Protein AF-A0A2K4GE28-F1 (afdb_monomer_lite)

Secondary structure (DSSP, 8-state):
-B-TTT-SBEEEEEEETTEEEEEETTTTEEEEEEHHHHHHHHHHT--B-HHHHHHHHHHHTTT-SS-EE-HHHHHHTT-BPP---

Radius of gyration: 11.77 Å; chains: 1; bounding box: 33×27×31 Å

Foldseek 3Di:
DADQAPRHDWDFPDDPDQKTWIADPPQLGTEIETPVRSVVCVVVVWGFHNVLSSVVSVVCCVVPVHYYDYPVNCVVSVRTDPPDD

Sequence (85 aa):
MKCLICQAAARTVHALGDWFEVKCSAGCGHFRVSANLAGKLALKNESFDVERTRRWLDMSRNDEPVPLISTYDYSVSLLHRDADA

pLDDT: mean 83.98, std 9.06, range [38.41, 91.44]

Structure (mmCIF, N/CA/C/O backbone):
data_AF-A0A2K4GE28-F1
#
_entry.id   AF-A0A2K4GE28-F1
#
loop_
_atom_site.group_PDB
_atom_site.id
_atom_site.type_symbol
_atom_site.label_atom_id
_atom_site.label_alt_id
_atom_site.label_comp_id
_atom_site.label_asym_id
_atom_site.label_entity_id
_atom_site.label_seq_id
_atom_site.pdbx_PDB_ins_code
_atom_site.Cartn_x
_atom_site.Cartn_y
_atom_site.Cartn_z
_atom_site.occupancy
_atom_site.B_iso_or_equiv
_atom_site.auth_seq_id
_atom_site.auth_comp_id
_atom_site.auth_asym_id
_atom_site.auth_atom_id
_atom_site.pdbx_PDB_model_num
ATOM 1 N N . MET A 1 1 ? 0.406 -15.588 4.790 1.00 65.69 1 MET A N 1
ATOM 2 C CA . MET A 1 1 ? 0.405 -14.186 5.264 1.00 65.69 1 MET A CA 1
ATOM 3 C C . MET A 1 1 ? -0.850 -13.503 4.732 1.00 65.69 1 MET A C 1
ATOM 5 O O . MET A 1 1 ? -1.423 -13.984 3.757 1.00 65.69 1 MET A O 1
ATOM 9 N N . LYS A 1 2 ? -1.331 -12.448 5.390 1.00 82.25 2 LYS A N 1
ATOM 10 C CA . LYS A 1 2 ? -2.489 -11.669 4.922 1.00 82.25 2 LYS A CA 1
ATOM 11 C C . LYS A 1 2 ? -2.010 -10.425 4.175 1.00 82.25 2 LYS A C 1
ATOM 13 O O . LYS A 1 2 ? -0.913 -9.934 4.426 1.00 82.25 2 LYS A O 1
ATOM 18 N N . CYS A 1 3 ? -2.810 -9.939 3.235 1.00 85.62 3 CYS A N 1
ATOM 19 C CA . CYS A 1 3 ? -2.568 -8.679 2.549 1.00 85.62 3 CYS A CA 1
ATOM 20 C C . CYS A 1 3 ? -2.650 -7.537 3.564 1.00 85.62 3 CYS A C 1
ATOM 22 O O . CYS A 1 3 ? -3.654 -7.428 4.258 1.00 85.62 3 CYS A O 1
ATOM 24 N N . LEU A 1 4 ? -1.649 -6.658 3.606 1.00 83.06 4 LEU A N 1
ATOM 25 C CA . LEU A 1 4 ? -1.679 -5.489 4.494 1.00 83.06 4 LEU A CA 1
ATOM 26 C C . LEU A 1 4 ? -2.839 -4.534 4.164 1.00 83.06 4 LEU A C 1
ATOM 28 O O . LEU A 1 4 ? -3.323 -3.844 5.050 1.00 83.06 4 LEU A O 1
ATOM 32 N N . ILE A 1 5 ? -3.313 -4.549 2.912 1.00 87.31 5 ILE A N 1
ATOM 33 C CA . ILE A 1 5 ? -4.392 -3.682 2.430 1.00 87.31 5 ILE A CA 1
ATOM 34 C C . ILE A 1 5 ? -5.765 -4.305 2.700 1.00 87.31 5 ILE A C 1
ATOM 36 O O . ILE A 1 5 ? -6.549 -3.783 3.477 1.00 87.31 5 ILE A O 1
ATOM 40 N N . CYS A 1 6 ? -6.064 -5.446 2.072 1.00 87.88 6 CYS A N 1
ATOM 41 C CA . CYS A 1 6 ? -7.404 -6.046 2.114 1.00 87.88 6 CYS A CA 1
ATOM 42 C C . CYS A 1 6 ? -7.555 -7.208 3.101 1.00 87.88 6 CYS A C 1
ATOM 44 O O . CYS A 1 6 ? -8.601 -7.848 3.118 1.00 87.88 6 CYS A O 1
ATOM 46 N N . GLN A 1 7 ? -6.512 -7.550 3.866 1.00 83.75 7 GLN A N 1
ATOM 47 C CA . GLN A 1 7 ? -6.488 -8.678 4.813 1.00 83.75 7 GLN A CA 1
ATOM 48 C C . GLN A 1 7 ? -6.776 -10.068 4.204 1.00 83.75 7 GLN A C 1
ATOM 50 O O . GLN A 1 7 ? -6.751 -11.075 4.914 1.00 83.75 7 GLN A O 1
ATOM 55 N N . ALA A 1 8 ? -6.978 -10.157 2.886 1.00 86.06 8 ALA A N 1
ATOM 56 C CA . ALA A 1 8 ? -7.143 -11.406 2.154 1.00 86.06 8 ALA A CA 1
ATOM 57 C C . ALA A 1 8 ? -5.835 -12.209 2.092 1.00 86.06 8 ALA A C 1
ATOM 59 O O . ALA A 1 8 ? -4.762 -11.715 2.447 1.00 86.06 8 ALA A O 1
ATOM 60 N N . ALA A 1 9 ? -5.900 -13.450 1.607 1.00 84.69 9 ALA A N 1
ATOM 61 C CA . ALA A 1 9 ? -4.709 -14.268 1.406 1.00 84.69 9 ALA A CA 1
ATOM 62 C C . ALA A 1 9 ? -3.715 -13.564 0.462 1.00 84.69 9 ALA A C 1
ATOM 64 O O . ALA A 1 9 ? -4.046 -13.219 -0.674 1.00 84.69 9 ALA A O 1
ATOM 65 N N . ALA A 1 10 ? -2.489 -13.346 0.939 1.00 86.88 10 ALA A N 1
ATOM 66 C CA . ALA A 1 10 ? -1.416 -12.768 0.144 1.00 86.88 10 ALA A CA 1
ATOM 67 C C . ALA A 1 10 ? -0.091 -13.480 0.402 1.00 86.88 10 ALA A C 1
ATOM 69 O O . ALA A 1 10 ? 0.156 -14.065 1.463 1.00 86.88 10 ALA A O 1
ATOM 70 N N . ARG A 1 11 ? 0.788 -13.412 -0.593 1.00 83.94 11 ARG A N 1
ATOM 71 C CA . ARG A 1 11 ? 2.139 -13.946 -0.501 1.00 83.94 11 ARG A CA 1
ATOM 72 C C . ARG A 1 11 ? 3.113 -12.799 -0.294 1.00 83.94 11 ARG A C 1
ATOM 74 O O . ARG A 1 11 ? 3.179 -11.900 -1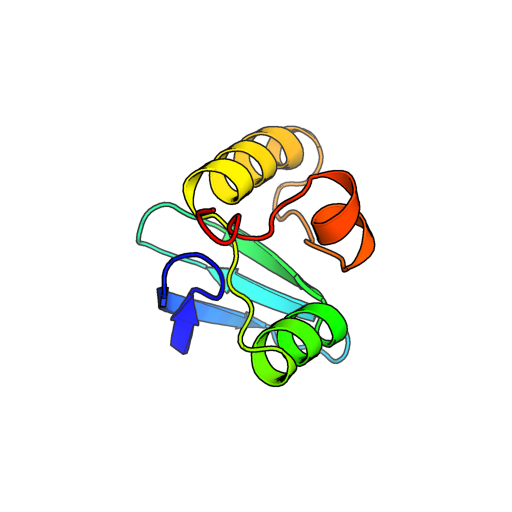.124 1.00 83.94 11 ARG A O 1
ATOM 81 N N . THR A 1 12 ? 3.876 -12.847 0.789 1.00 80.81 12 THR A N 1
ATOM 82 C CA . THR A 1 12 ? 5.047 -11.984 0.944 1.00 80.81 12 THR A CA 1
ATOM 83 C C . THR A 1 12 ? 6.165 -12.587 0.100 1.00 80.81 12 THR A C 1
ATOM 85 O O . THR A 1 12 ? 6.534 -13.741 0.313 1.00 80.81 12 THR A O 1
ATOM 88 N N . VAL A 1 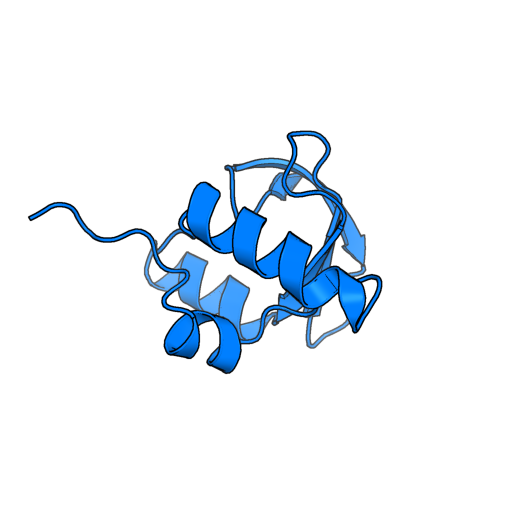13 ? 6.616 -11.859 -0.918 1.00 76.06 13 VAL A N 1
ATOM 89 C CA . VAL A 1 13 ? 7.647 -12.320 -1.863 1.00 76.06 13 VAL A CA 1
ATOM 90 C C . VAL A 1 13 ? 9.037 -12.021 -1.311 1.00 76.06 13 VAL A C 1
ATOM 92 O O . VAL A 1 13 ? 9.943 -12.842 -1.447 1.00 76.06 13 VAL A O 1
ATOM 95 N N . HIS A 1 14 ? 9.187 -10.881 -0.637 1.00 72.62 14 HIS A N 1
ATOM 96 C CA . HIS A 1 14 ? 10.453 -10.448 -0.074 1.00 72.62 14 HIS A CA 1
ATOM 97 C C . HIS A 1 14 ? 10.247 -9.592 1.175 1.00 72.62 14 HIS A C 1
ATOM 99 O O . HIS A 1 14 ? 9.287 -8.832 1.262 1.00 72.62 14 HIS A O 1
ATOM 105 N N . ALA A 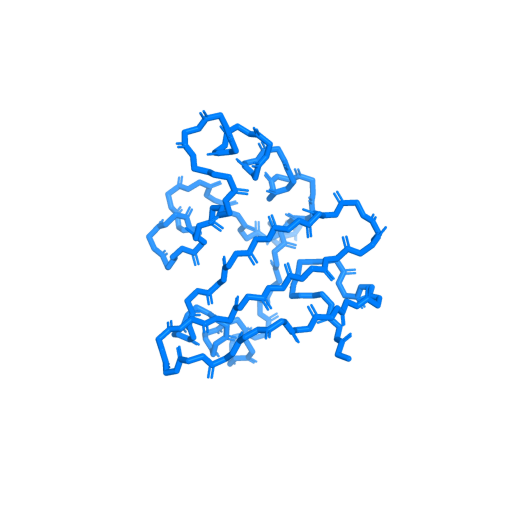1 15 ? 11.146 -9.731 2.141 1.00 68.56 15 ALA A N 1
ATOM 106 C CA . ALA A 1 15 ? 11.174 -8.947 3.370 1.00 68.56 15 ALA A CA 1
ATOM 107 C C . ALA A 1 15 ? 12.630 -8.557 3.652 1.00 68.56 15 ALA A C 1
ATOM 109 O O . ALA A 1 15 ? 13.232 -9.024 4.616 1.00 68.56 15 ALA A O 1
ATOM 110 N N . LEU A 1 16 ? 13.237 -7.786 2.745 1.00 62.34 16 LEU A N 1
ATOM 111 C CA . LEU A 1 16 ? 14.564 -7.222 2.990 1.00 62.34 16 LEU A CA 1
ATOM 112 C C . LEU A 1 16 ? 14.378 -5.948 3.797 1.00 62.34 16 LEU A C 1
ATOM 114 O O . LEU A 1 16 ? 13.841 -4.990 3.253 1.00 62.34 16 LEU A O 1
ATOM 118 N N . GLY A 1 17 ? 14.827 -5.985 5.057 1.00 68.75 17 GLY A N 1
ATOM 119 C CA . GLY A 1 17 ? 15.119 -4.870 5.973 1.00 68.75 17 GLY A CA 1
ATOM 120 C C . GLY A 1 17 ? 14.135 -3.698 6.010 1.00 68.75 17 GLY A C 1
ATOM 121 O O . GLY A 1 17 ? 13.460 -3.473 7.011 1.00 68.75 17 GLY A O 1
ATOM 122 N N . ASP A 1 18 ? 14.060 -2.959 4.912 1.00 83.06 18 ASP A N 1
ATOM 123 C CA . ASP A 1 18 ? 13.393 -1.672 4.794 1.00 83.06 18 ASP A CA 1
ATOM 124 C C . ASP A 1 18 ? 12.000 -1.757 4.150 1.00 83.06 18 ASP A C 1
ATOM 126 O O . ASP A 1 18 ? 11.208 -0.817 4.278 1.00 83.06 18 ASP A O 1
ATOM 130 N N . TRP A 1 19 ? 11.651 -2.866 3.484 1.00 87.25 19 TRP A N 1
ATOM 131 C CA . TRP A 1 19 ? 10.350 -3.035 2.824 1.00 87.25 19 TRP A CA 1
ATOM 132 C C . TRP A 1 19 ? 9.895 -4.496 2.687 1.00 87.25 19 TRP A C 1
ATOM 134 O O . TRP A 1 19 ? 10.675 -5.447 2.655 1.00 87.25 19 TRP A O 1
ATOM 144 N N . PHE A 1 20 ? 8.578 -4.654 2.584 1.00 87.44 20 PHE A N 1
ATOM 145 C CA . PHE A 1 20 ? 7.868 -5.906 2.382 1.00 87.44 20 PHE A CA 1
ATOM 146 C C . PHE A 1 20 ? 7.232 -5.927 0.997 1.00 87.44 20 PHE A C 1
ATOM 148 O O . PHE A 1 20 ? 6.335 -5.137 0.711 1.00 87.44 20 PHE A O 1
ATOM 155 N N . GLU A 1 21 ? 7.649 -6.859 0.149 1.00 90.75 21 GLU A N 1
ATOM 156 C CA . GLU A 1 21 ? 6.984 -7.140 -1.120 1.00 90.75 21 GLU A CA 1
ATOM 157 C C . GLU A 1 21 ? 5.791 -8.053 -0.891 1.00 90.75 21 GLU A C 1
ATOM 159 O O . GLU A 1 21 ? 5.934 -9.166 -0.380 1.00 90.75 21 GLU A O 1
ATOM 164 N N . VAL A 1 22 ? 4.609 -7.608 -1.298 1.00 89.38 22 VAL A N 1
ATOM 165 C CA . VAL A 1 22 ? 3.360 -8.334 -1.119 1.00 89.38 22 VAL A CA 1
ATOM 166 C C . VAL A 1 22 ? 2.692 -8.528 -2.472 1.00 89.38 22 VAL A C 1
ATOM 168 O O . VAL A 1 22 ? 2.387 -7.585 -3.200 1.00 89.38 22 VAL A O 1
ATOM 171 N N . LYS A 1 23 ? 2.400 -9.788 -2.789 1.00 89.38 23 LYS A N 1
ATOM 172 C CA . LYS A 1 23 ? 1.595 -10.184 -3.938 1.00 89.38 23 LYS A CA 1
ATOM 173 C C . LYS A 1 23 ? 0.244 -10.686 -3.452 1.00 89.38 23 LYS A C 1
ATOM 175 O O . LYS A 1 23 ? 0.121 -11.770 -2.880 1.00 89.38 23 LYS A O 1
ATOM 180 N N . CYS A 1 24 ? -0.774 -9.867 -3.662 1.00 89.50 24 CYS A N 1
ATOM 181 C CA . CYS A 1 24 ? -2.154 -10.149 -3.308 1.00 89.50 24 CYS A CA 1
ATOM 182 C C . CYS A 1 24 ? -2.919 -10.684 -4.522 1.00 89.50 24 CYS A C 1
ATOM 184 O O . CYS A 1 24 ? -2.990 -10.022 -5.557 1.00 89.50 24 CYS A O 1
ATOM 186 N N . SER A 1 25 ? -3.532 -11.859 -4.378 1.00 83.75 25 SER A N 1
ATOM 187 C CA . SER A 1 25 ? -4.383 -12.466 -5.410 1.00 83.75 25 SER A CA 1
ATOM 188 C C . SER A 1 25 ? -5.822 -11.940 -5.402 1.00 83.75 25 SER A C 1
ATOM 190 O O . SER A 1 25 ? -6.541 -12.141 -6.371 1.00 83.75 25 SER A O 1
ATOM 192 N N . ALA A 1 26 ? -6.243 -11.230 -4.350 1.00 82.12 26 ALA A N 1
ATOM 193 C CA . ALA A 1 26 ? -7.613 -10.735 -4.182 1.00 82.12 26 ALA A CA 1
ATOM 194 C C . ALA A 1 26 ? -7.904 -9.389 -4.884 1.00 82.12 26 ALA A C 1
ATOM 196 O O . ALA A 1 26 ? -8.958 -8.796 -4.657 1.00 82.12 26 ALA A O 1
ATOM 197 N N . GLY A 1 27 ? -6.964 -8.868 -5.683 1.00 82.94 27 GLY A N 1
ATOM 198 C CA . GLY A 1 27 ? -7.152 -7.651 -6.486 1.00 82.94 27 GLY A CA 1
ATOM 199 C C . GLY A 1 27 ? -6.310 -6.435 -6.084 1.00 82.94 27 GLY A C 1
ATOM 200 O O . GLY A 1 27 ? -6.295 -5.458 -6.817 1.00 82.94 27 GLY A O 1
ATOM 201 N N . CYS A 1 28 ? -5.553 -6.471 -4.977 1.00 85.69 28 CYS A N 1
ATOM 202 C CA . CYS A 1 28 ? -4.535 -5.429 -4.728 1.00 85.69 28 CYS A CA 1
ATOM 203 C C . CYS A 1 28 ? -3.310 -5.601 -5.651 1.00 85.69 28 CYS A C 1
ATOM 205 O O . CYS A 1 28 ? -2.573 -4.655 -5.908 1.00 85.69 28 CYS A O 1
ATOM 207 N N . GLY A 1 29 ? -3.105 -6.810 -6.183 1.00 87.44 29 GLY A N 1
ATOM 208 C CA . GLY A 1 29 ? -2.015 -7.135 -7.097 1.00 87.44 29 GLY A CA 1
ATOM 209 C C . GLY A 1 29 ? -0.652 -7.136 -6.408 1.00 87.44 29 GLY A C 1
ATOM 210 O O . GLY A 1 29 ? -0.531 -7.575 -5.264 1.00 87.44 29 GLY A O 1
ATOM 211 N N . HIS A 1 30 ? 0.378 -6.693 -7.124 1.00 90.31 30 HIS A N 1
ATOM 212 C CA . HIS A 1 30 ? 1.758 -6.665 -6.652 1.00 90.31 30 HIS A CA 1
ATOM 213 C C . HIS A 1 30 ? 2.156 -5.261 -6.185 1.00 90.31 30 HIS A C 1
ATOM 215 O O . HIS A 1 30 ? 1.896 -4.295 -6.907 1.00 90.31 30 HIS A O 1
ATOM 221 N N . PHE A 1 31 ? 2.725 -5.156 -4.983 1.00 90.44 31 PHE A N 1
ATOM 222 C CA . PHE A 1 31 ? 3.152 -3.895 -4.374 1.00 90.44 31 PHE A CA 1
ATOM 223 C C . PHE A 1 31 ? 4.200 -4.129 -3.283 1.00 90.44 31 PHE A C 1
ATOM 225 O O . PHE A 1 31 ? 4.345 -5.243 -2.775 1.00 90.44 31 PHE A O 1
ATOM 232 N N . ARG A 1 32 ? 4.905 -3.070 -2.888 1.00 91.31 32 ARG A N 1
ATOM 233 C CA . ARG A 1 32 ? 5.817 -3.063 -1.740 1.00 91.31 32 ARG A CA 1
ATOM 234 C C . ARG A 1 32 ? 5.295 -2.126 -0.660 1.00 91.31 32 ARG A C 1
ATOM 236 O O . ARG A 1 32 ? 4.605 -1.159 -0.955 1.00 91.31 32 ARG A O 1
ATOM 243 N N . VAL A 1 33 ? 5.625 -2.402 0.595 1.00 89.69 33 VAL A N 1
ATOM 244 C CA . VAL A 1 33 ? 5.276 -1.556 1.745 1.00 89.69 33 VAL A CA 1
ATOM 245 C C . VAL A 1 33 ? 6.514 -1.354 2.593 1.00 89.69 33 VAL A C 1
ATOM 247 O O . VAL A 1 33 ? 7.148 -2.336 2.968 1.00 89.69 33 VAL A O 1
ATOM 250 N N . SER A 1 34 ? 6.856 -0.116 2.942 1.00 90.44 34 SER A N 1
ATOM 251 C CA . SER A 1 34 ? 7.979 0.131 3.852 1.00 90.44 34 SER A CA 1
ATOM 252 C C . SER A 1 34 ? 7.766 -0.572 5.193 1.00 90.44 34 SER A C 1
ATOM 254 O O . SER A 1 34 ? 6.680 -0.509 5.774 1.00 90.44 34 SER A O 1
ATOM 256 N N . ALA A 1 35 ? 8.814 -1.193 5.732 1.00 88.12 35 ALA A N 1
ATOM 257 C CA . ALA A 1 35 ? 8.731 -1.924 6.992 1.00 88.12 35 ALA A CA 1
ATOM 258 C C . ALA A 1 35 ? 8.307 -1.019 8.158 1.00 88.12 35 ALA A C 1
ATOM 260 O O . ALA A 1 35 ? 7.503 -1.416 9.001 1.00 88.12 35 ALA A O 1
ATOM 261 N N . ASN A 1 36 ? 8.753 0.240 8.135 1.00 88.75 36 ASN A N 1
ATOM 262 C CA . ASN A 1 36 ? 8.329 1.275 9.076 1.00 88.75 36 ASN A CA 1
ATOM 263 C C . ASN A 1 36 ? 6.818 1.572 8.979 1.00 88.75 36 ASN A C 1
ATOM 265 O O . ASN A 1 36 ? 6.145 1.693 9.999 1.00 88.75 36 ASN A O 1
ATOM 269 N N . LEU A 1 37 ? 6.256 1.635 7.764 1.00 88.81 37 LEU A N 1
ATOM 270 C CA . LEU A 1 37 ? 4.815 1.832 7.576 1.00 88.81 37 LEU A CA 1
ATOM 271 C C . LEU A 1 37 ? 4.027 0.623 8.083 1.00 88.81 37 LEU A C 1
ATOM 273 O O . LEU A 1 37 ? 3.094 0.788 8.861 1.00 88.81 37 LEU A O 1
ATOM 277 N N . ALA A 1 38 ? 4.430 -0.587 7.690 1.00 86.31 38 ALA A N 1
ATOM 278 C CA . ALA A 1 38 ? 3.790 -1.816 8.152 1.00 86.31 38 ALA A CA 1
ATOM 279 C C . ALA A 1 38 ? 3.806 -1.922 9.690 1.00 86.31 38 ALA A C 1
ATOM 281 O O . ALA A 1 38 ? 2.789 -2.260 10.295 1.00 86.31 38 ALA A O 1
ATOM 282 N N . GLY A 1 39 ? 4.928 -1.558 10.322 1.00 87.38 39 GLY A N 1
ATOM 283 C CA . GLY A 1 39 ? 5.051 -1.476 11.777 1.00 87.38 39 GLY A CA 1
ATOM 284 C C . GLY A 1 39 ? 4.134 -0.420 12.398 1.00 87.38 39 GLY A C 1
ATOM 285 O O . GLY A 1 39 ? 3.455 -0.710 13.379 1.00 87.38 39 GLY A O 1
ATOM 286 N N . LYS A 1 40 ? 4.051 0.783 11.812 1.00 86.81 40 LYS A N 1
ATOM 287 C CA . LYS A 1 40 ? 3.144 1.847 12.278 1.00 86.81 40 LYS A CA 1
ATOM 288 C C . LYS A 1 40 ? 1.677 1.435 12.213 1.00 86.81 40 LYS A C 1
ATOM 290 O O . LYS A 1 40 ? 0.953 1.684 13.169 1.00 86.81 40 LYS A O 1
ATOM 295 N N . LEU A 1 41 ? 1.256 0.794 11.126 1.00 86.38 41 LEU A N 1
ATOM 296 C CA . LEU A 1 41 ? -0.117 0.317 10.958 1.00 86.38 41 LEU A CA 1
ATOM 297 C C . LEU A 1 41 ? -0.473 -0.735 12.007 1.00 86.38 41 LEU A C 1
ATOM 299 O O . LEU A 1 41 ? -1.504 -0.624 12.661 1.00 86.38 41 LEU A O 1
ATOM 303 N N . ALA A 1 42 ? 0.421 -1.705 12.227 1.00 85.06 42 ALA A N 1
ATOM 304 C CA . ALA A 1 42 ? 0.243 -2.716 13.263 1.00 85.06 42 ALA A CA 1
ATOM 305 C C . ALA A 1 42 ? 0.197 -2.101 14.673 1.00 85.06 42 ALA A C 1
ATOM 307 O O . ALA A 1 42 ? -0.634 -2.497 15.484 1.00 85.06 42 ALA A O 1
ATOM 308 N N . LEU A 1 43 ? 1.054 -1.113 14.956 1.00 85.62 43 LEU A N 1
ATOM 309 C CA . LEU A 1 43 ? 1.120 -0.446 16.259 1.00 85.62 43 LEU A CA 1
ATOM 310 C C . LEU A 1 43 ? -0.117 0.415 16.541 1.00 85.62 43 LEU A C 1
ATOM 312 O O . LEU A 1 43 ? -0.622 0.423 17.660 1.00 85.62 43 LEU A O 1
ATOM 316 N N . LYS A 1 44 ? -0.596 1.151 15.536 1.00 83.62 44 LYS A N 1
ATOM 317 C CA . LYS A 1 44 ? -1.763 2.034 15.655 1.00 83.62 44 LYS A CA 1
ATOM 318 C C . LYS A 1 44 ? -3.095 1.324 15.423 1.00 83.62 44 LYS A C 1
ATOM 320 O O . LYS A 1 44 ? -4.140 1.956 15.539 1.00 83.62 44 LYS A O 1
ATOM 325 N N . ASN A 1 45 ? -3.060 0.038 15.075 1.00 82.25 45 ASN A N 1
ATOM 326 C CA . ASN A 1 45 ? -4.220 -0.716 14.607 1.00 82.25 45 ASN A CA 1
ATOM 327 C C . ASN A 1 45 ? -4.941 -0.016 13.431 1.00 82.25 45 ASN A C 1
ATOM 329 O O . ASN A 1 45 ? -6.157 -0.114 13.274 1.00 82.25 45 ASN A O 1
ATOM 333 N N . GLU A 1 46 ? -4.172 0.715 12.619 1.00 84.12 46 GLU A N 1
ATOM 334 C CA . GLU A 1 46 ? -4.645 1.387 11.413 1.00 84.12 46 GLU A CA 1
ATOM 335 C C . GLU A 1 46 ? -4.671 0.394 10.248 1.00 84.12 46 GLU A C 1
ATOM 337 O O . GLU A 1 46 ? -3.880 -0.551 10.169 1.00 84.12 46 GLU A O 1
ATOM 342 N N . SER A 1 47 ? -5.584 0.624 9.310 1.00 84.69 47 SER A N 1
ATOM 343 C CA . SER A 1 47 ? -5.706 -0.184 8.102 1.00 84.69 47 SER A CA 1
ATOM 344 C C . SER A 1 47 ? -5.775 0.713 6.879 1.00 84.69 47 SER A C 1
ATOM 346 O O . SER A 1 47 ? -6.250 1.849 6.945 1.00 84.69 47 SER A O 1
ATOM 348 N N . PHE A 1 48 ? -5.285 0.194 5.759 1.00 88.06 48 PHE A N 1
ATOM 349 C CA . PHE A 1 48 ? -5.425 0.880 4.488 1.00 88.06 48 PHE A CA 1
ATOM 350 C C . PHE A 1 48 ? -6.882 0.871 4.032 1.00 88.06 48 PHE A C 1
ATOM 352 O O . PHE A 1 48 ? -7.581 -0.138 4.157 1.00 88.06 48 PHE A O 1
ATOM 359 N N . ASP A 1 49 ? -7.297 1.960 3.398 1.00 89.62 49 ASP A N 1
ATOM 360 C CA . ASP A 1 49 ? -8.490 1.957 2.570 1.00 89.62 49 ASP A CA 1
ATOM 361 C C . ASP A 1 49 ? -8.226 1.100 1.324 1.00 89.62 49 ASP A C 1
ATOM 363 O O . ASP A 1 49 ? -7.308 1.362 0.537 1.00 89.62 49 ASP A O 1
ATOM 367 N N . VAL A 1 50 ? -9.014 0.039 1.154 1.00 88.50 50 VAL A N 1
ATOM 368 C CA . VAL A 1 50 ? -8.808 -0.937 0.080 1.00 88.50 50 VAL A CA 1
ATOM 369 C C . VAL A 1 50 ? -9.013 -0.314 -1.295 1.00 88.50 50 VAL A C 1
ATOM 371 O O . VAL A 1 50 ? -8.231 -0.597 -2.204 1.00 88.50 50 VAL A O 1
ATOM 374 N N . GLU A 1 51 ? -10.042 0.511 -1.473 1.00 88.31 51 GLU A N 1
ATOM 375 C CA . GLU A 1 51 ? -10.359 1.098 -2.773 1.00 88.31 51 GLU A CA 1
ATOM 376 C C . GLU A 1 51 ? -9.369 2.198 -3.136 1.00 88.31 51 GLU A C 1
ATOM 378 O O . GLU A 1 51 ? -8.811 2.189 -4.237 1.00 88.31 51 GLU A O 1
ATOM 383 N N . ARG A 1 52 ? -9.099 3.108 -2.195 1.00 89.44 52 ARG A N 1
ATOM 384 C CA . ARG A 1 52 ? -8.175 4.230 -2.389 1.00 89.44 52 ARG A CA 1
ATOM 385 C C . ARG A 1 52 ? -6.765 3.723 -2.670 1.00 89.44 52 ARG A C 1
ATOM 387 O O . ARG A 1 52 ? -6.143 4.145 -3.643 1.00 89.44 52 ARG A O 1
ATOM 394 N N . THR A 1 53 ? -6.301 2.737 -1.900 1.00 90.69 53 THR A N 1
ATOM 395 C CA . THR A 1 53 ? -4.974 2.142 -2.110 1.00 90.69 53 THR A CA 1
ATOM 396 C C . THR A 1 53 ? -4.897 1.372 -3.423 1.00 90.69 53 THR A C 1
ATOM 398 O O . THR A 1 53 ? -3.881 1.445 -4.104 1.00 90.69 53 THR A O 1
ATOM 401 N N . ARG A 1 54 ? -5.958 0.668 -3.840 1.00 89.50 54 ARG A N 1
ATOM 402 C CA . ARG A 1 54 ? -5.982 0.004 -5.157 1.00 89.50 54 ARG A CA 1
ATOM 403 C C . ARG A 1 54 ? -5.876 0.997 -6.305 1.00 89.50 54 ARG A C 1
ATOM 405 O O . ARG A 1 54 ? -5.092 0.752 -7.214 1.00 89.50 54 ARG A O 1
ATOM 412 N N . ARG A 1 55 ? -6.622 2.105 -6.251 1.00 89.69 55 ARG A N 1
ATOM 413 C CA . ARG A 1 55 ? -6.539 3.167 -7.266 1.00 89.69 55 ARG A CA 1
ATOM 414 C C . ARG A 1 55 ? -5.147 3.784 -7.303 1.00 89.69 55 ARG A C 1
ATOM 416 O O . ARG A 1 55 ? -4.594 3.948 -8.382 1.00 89.69 55 ARG A O 1
ATOM 423 N N . TRP A 1 56 ? -4.562 4.061 -6.138 1.00 91.44 56 TRP A N 1
ATOM 424 C CA . TRP A 1 56 ? -3.189 4.556 -6.053 1.00 91.44 56 TRP A CA 1
ATOM 425 C C . TRP A 1 56 ? -2.193 3.578 -6.681 1.00 91.44 56 TRP A C 1
ATOM 427 O O . TRP A 1 56 ? -1.420 3.971 -7.544 1.00 91.44 56 TRP A O 1
ATOM 437 N N . LEU A 1 57 ? -2.277 2.288 -6.338 1.00 89.81 57 LEU A N 1
ATOM 438 C CA . LEU A 1 57 ? -1.417 1.251 -6.913 1.00 89.81 57 LEU A CA 1
ATOM 439 C C . LEU A 1 57 ? -1.547 1.147 -8.432 1.00 89.81 57 LEU A C 1
ATOM 441 O O . LEU A 1 57 ? -0.550 0.910 -9.105 1.00 89.81 57 LEU A O 1
ATOM 445 N N . ASP A 1 58 ? -2.757 1.287 -8.966 1.00 89.06 58 ASP A N 1
ATOM 446 C CA . ASP A 1 58 ? -2.997 1.234 -10.408 1.00 89.06 58 ASP A CA 1
ATOM 447 C C . ASP A 1 58 ? -2.396 2.449 -11.128 1.00 89.06 58 ASP A C 1
ATOM 449 O O . ASP A 1 58 ? -1.762 2.303 -12.170 1.00 89.06 58 ASP A O 1
ATOM 453 N N . MET A 1 59 ? -2.494 3.639 -10.524 1.00 88.44 59 MET A N 1
ATOM 454 C CA . MET A 1 59 ? -1.851 4.849 -11.041 1.00 88.44 59 MET A CA 1
ATOM 455 C C . MET A 1 59 ? -0.322 4.751 -10.979 1.00 88.44 59 MET A C 1
ATOM 457 O O . MET A 1 59 ? 0.335 4.975 -11.993 1.00 88.44 59 MET A O 1
ATOM 461 N N . SER A 1 60 ? 0.241 4.356 -9.833 1.00 87.81 60 SER A N 1
ATOM 462 C CA . SER A 1 60 ? 1.693 4.252 -9.625 1.00 87.81 60 SER A CA 1
ATOM 463 C C . SER A 1 60 ? 2.350 3.151 -10.459 1.00 87.81 60 SER A C 1
ATOM 465 O O . SER A 1 60 ? 3.539 3.236 -10.756 1.00 87.81 60 SER A O 1
ATOM 467 N N . ARG A 1 61 ? 1.587 2.132 -10.878 1.00 85.88 61 ARG A N 1
ATOM 468 C CA . ARG A 1 61 ? 2.073 1.074 -11.779 1.00 85.88 61 ARG A CA 1
ATOM 469 C C . ARG A 1 61 ? 2.477 1.564 -13.162 1.00 85.88 61 ARG A C 1
ATOM 471 O O . ARG A 1 61 ? 3.230 0.860 -13.830 1.00 85.88 61 ARG A O 1
ATOM 478 N N . ASN A 1 62 ? 1.980 2.724 -13.588 1.00 82.81 62 ASN A N 1
ATOM 479 C CA . ASN A 1 62 ? 2.397 3.319 -14.856 1.00 82.81 62 ASN A CA 1
ATOM 480 C C . ASN A 1 62 ? 3.862 3.773 -14.816 1.00 82.81 62 ASN A C 1
ATOM 482 O O . ASN A 1 62 ? 4.532 3.711 -15.843 1.00 82.81 62 ASN A O 1
ATOM 486 N N . ASP A 1 63 ? 4.357 4.161 -13.638 1.00 82.25 63 ASP A N 1
ATOM 487 C CA . ASP A 1 63 ? 5.723 4.654 -13.459 1.00 82.25 63 ASP A CA 1
ATOM 488 C C . ASP A 1 63 ? 6.671 3.547 -12.981 1.00 82.25 63 ASP A C 1
ATOM 490 O O . ASP A 1 63 ? 7.777 3.396 -13.503 1.00 82.25 63 ASP A O 1
ATOM 494 N N . GLU A 1 64 ? 6.239 2.735 -12.009 1.00 82.69 64 GLU A N 1
ATOM 495 C CA . GLU A 1 64 ? 7.036 1.639 -11.457 1.00 82.69 64 GLU A CA 1
ATOM 496 C C . GLU A 1 64 ? 6.229 0.328 -11.430 1.00 82.69 64 GLU A C 1
ATOM 498 O O . GLU A 1 64 ? 5.167 0.264 -10.810 1.00 82.69 64 GLU A O 1
ATOM 503 N N . PRO A 1 65 ? 6.732 -0.779 -12.011 1.00 82.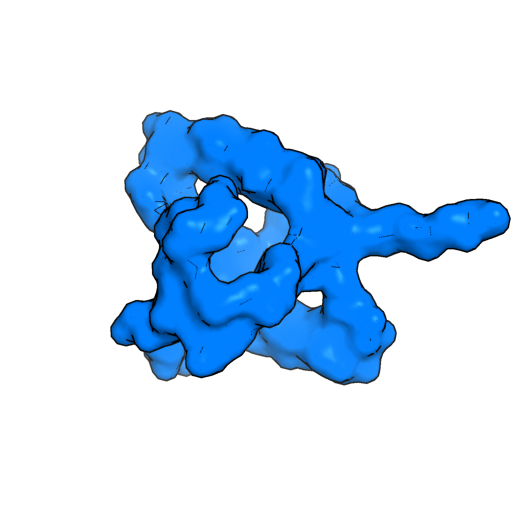12 65 PRO A N 1
ATOM 504 C CA . PRO A 1 65 ? 5.979 -2.034 -12.100 1.00 82.12 65 PRO A CA 1
ATOM 505 C C . PRO A 1 65 ? 5.651 -2.662 -10.734 1.00 82.12 65 PRO A C 1
ATOM 507 O O . PRO A 1 65 ? 4.735 -3.484 -10.631 1.00 82.12 65 PRO A O 1
ATOM 510 N N . VAL A 1 66 ? 6.395 -2.302 -9.683 1.00 87.19 66 VAL A N 1
ATOM 511 C CA . VAL A 1 66 ? 6.149 -2.741 -8.304 1.00 87.19 66 VAL A CA 1
ATOM 512 C C . VAL A 1 66 ? 6.221 -1.528 -7.372 1.00 87.19 66 VAL A C 1
ATOM 514 O O . VAL A 1 66 ? 7.260 -1.307 -6.749 1.00 87.19 66 VAL A O 1
ATOM 517 N N . PRO A 1 67 ? 5.131 -0.751 -7.255 1.00 90.12 67 PRO A N 1
ATOM 518 C CA . PRO A 1 67 ? 5.150 0.499 -6.509 1.00 90.12 67 PRO A CA 1
ATOM 519 C C . PRO A 1 67 ? 5.394 0.254 -5.017 1.00 90.12 67 PRO A C 1
ATOM 521 O O . PRO A 1 67 ? 4.827 -0.671 -4.417 1.00 90.12 67 PRO A O 1
ATOM 524 N N . LEU A 1 68 ? 6.234 1.098 -4.420 1.00 90.31 68 LEU A N 1
ATOM 525 C CA . LEU A 1 68 ? 6.529 1.109 -2.990 1.00 90.31 68 LEU A CA 1
ATOM 526 C C . LEU A 1 68 ? 5.634 2.107 -2.259 1.00 90.31 68 LEU A C 1
ATOM 528 O O . LEU A 1 68 ? 5.734 3.308 -2.464 1.00 90.31 68 LEU A O 1
ATOM 532 N N . ILE A 1 69 ? 4.810 1.608 -1.341 1.00 90.94 69 ILE A N 1
ATOM 533 C CA . ILE A 1 69 ? 4.039 2.442 -0.424 1.00 90.94 69 ILE A CA 1
ATOM 534 C C . ILE A 1 69 ? 4.932 2.811 0.759 1.00 90.94 69 ILE A C 1
ATOM 536 O O . ILE A 1 69 ? 5.159 1.999 1.669 1.00 90.94 69 ILE A O 1
ATOM 540 N N . SER A 1 70 ? 5.431 4.043 0.753 1.00 89.94 70 SER A N 1
ATOM 541 C CA . SER A 1 70 ? 6.147 4.606 1.891 1.00 89.94 70 SER A CA 1
ATOM 542 C C . SER A 1 70 ? 5.194 5.267 2.890 1.00 89.94 70 SER A C 1
ATOM 544 O O . SER A 1 70 ? 4.023 5.531 2.611 1.00 89.94 70 SER A O 1
ATOM 546 N N . THR A 1 71 ? 5.699 5.591 4.083 1.00 87.75 71 THR A N 1
ATOM 547 C CA . THR A 1 71 ? 4.962 6.429 5.046 1.00 87.75 71 THR A CA 1
ATOM 548 C C . THR A 1 71 ? 4.565 7.791 4.476 1.00 87.75 71 THR A C 1
ATOM 550 O O . THR A 1 71 ? 3.567 8.358 4.921 1.00 87.75 71 THR A O 1
ATOM 553 N N . TYR A 1 72 ? 5.335 8.318 3.519 1.00 88.31 72 TYR A N 1
ATOM 554 C CA . TYR A 1 72 ? 5.026 9.581 2.858 1.00 88.31 72 TYR A CA 1
ATOM 555 C C . TYR A 1 72 ? 3.815 9.412 1.938 1.00 88.31 72 TYR A C 1
ATOM 557 O O . TYR A 1 72 ? 2.826 10.117 2.118 1.00 88.31 72 TYR A O 1
ATOM 565 N N . ASP A 1 73 ? 3.833 8.405 1.060 1.00 88.50 73 ASP A N 1
ATOM 566 C CA . ASP A 1 73 ? 2.734 8.130 0.123 1.00 88.50 73 ASP A CA 1
ATOM 567 C C . ASP A 1 73 ? 1.428 7.819 0.849 1.00 88.50 73 ASP A C 1
ATOM 569 O O . ASP A 1 73 ? 0.373 8.322 0.466 1.00 88.50 73 ASP A O 1
ATOM 573 N N . TYR A 1 74 ? 1.510 7.050 1.941 1.00 87.88 74 TYR A N 1
ATOM 574 C CA . TYR A 1 74 ? 0.372 6.759 2.812 1.00 87.88 74 TYR A CA 1
ATOM 575 C C . TYR A 1 74 ? -0.289 8.029 3.353 1.00 87.88 74 TYR A C 1
ATOM 577 O O .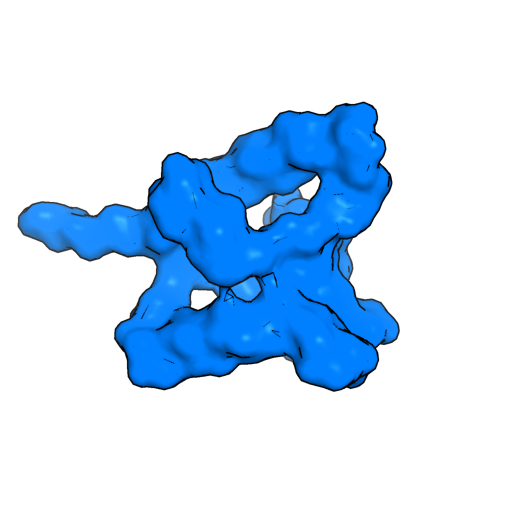 TYR A 1 74 ? -1.513 8.127 3.358 1.00 87.88 74 TYR A O 1
ATOM 585 N N . SER A 1 75 ? 0.520 9.000 3.782 1.00 85.94 75 SER A N 1
ATOM 586 C CA . SER A 1 75 ? 0.029 10.246 4.376 1.00 85.94 75 SER A CA 1
ATOM 587 C C . SER A 1 75 ? -0.479 11.217 3.310 1.00 85.94 75 SER A C 1
ATOM 589 O O . SER A 1 75 ? -1.565 11.766 3.447 1.00 85.94 75 SER A O 1
ATOM 591 N N . VAL A 1 76 ? 0.282 11.414 2.232 1.00 87.56 76 VAL A N 1
ATOM 592 C CA . VAL A 1 76 ? -0.041 12.387 1.175 1.00 87.56 76 VAL A CA 1
ATOM 593 C C . VAL A 1 76 ? -1.216 11.929 0.323 1.00 87.56 76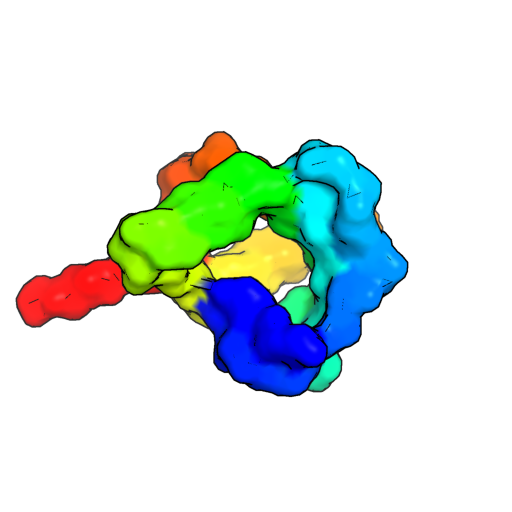 VAL A C 1
ATOM 595 O O . VAL A 1 76 ? -2.078 12.732 -0.018 1.00 87.56 76 VAL A O 1
ATOM 598 N N . SER A 1 77 ? -1.288 10.633 0.019 1.00 86.19 77 SER A N 1
ATOM 599 C CA . SER A 1 77 ? -2.392 10.061 -0.761 1.00 86.19 77 SER A CA 1
ATOM 600 C C . SER A 1 77 ? -3.576 9.647 0.119 1.00 86.19 77 SER A C 1
ATOM 602 O O . SER A 1 77 ? -4.519 9.033 -0.380 1.00 86.19 77 SER A O 1
ATOM 604 N N . LEU A 1 78 ? -3.521 9.970 1.421 1.00 84.56 78 LEU A N 1
ATOM 605 C CA . LEU A 1 78 ? -4.551 9.688 2.423 1.00 84.56 78 LEU A CA 1
ATOM 606 C C . LEU A 1 78 ? -5.013 8.228 2.380 1.00 84.56 78 LEU A C 1
ATOM 608 O O . LEU A 1 78 ? -6.202 7.943 2.394 1.00 84.56 78 LEU A O 1
ATOM 612 N N . LEU A 1 79 ? -4.085 7.274 2.288 1.00 86.56 79 LEU A N 1
ATOM 613 C CA . LEU A 1 79 ? -4.414 5.856 2.086 1.00 86.56 79 LEU A CA 1
ATOM 614 C C . LEU A 1 79 ? -4.966 5.166 3.344 1.00 86.56 79 LEU A C 1
ATOM 616 O O . LEU A 1 79 ? -5.260 3.970 3.304 1.00 86.56 79 LEU A O 1
ATOM 620 N N . HIS A 1 80 ? -5.088 5.886 4.457 1.00 83.88 80 HIS A N 1
ATOM 621 C CA . HIS A 1 80 ? -5.740 5.391 5.661 1.00 83.88 80 HIS A CA 1
ATOM 622 C C . HIS A 1 80 ? -7.242 5.230 5.425 1.00 83.88 80 HIS A C 1
ATOM 624 O O . HIS A 1 80 ? -7.869 6.032 4.731 1.00 83.88 80 HIS A O 1
ATOM 630 N N . ARG A 1 81 ? -7.836 4.201 6.030 1.00 79.12 81 ARG A N 1
ATOM 631 C CA . ARG A 1 81 ? -9.290 4.112 6.131 1.00 79.12 81 ARG A CA 1
ATOM 632 C C . ARG A 1 81 ? -9.777 5.280 6.983 1.00 79.12 81 ARG A C 1
ATOM 634 O O . ARG A 1 81 ? -9.302 5.451 8.105 1.00 79.12 81 ARG A O 1
ATOM 641 N N . ASP A 1 82 ? -10.679 6.089 6.441 1.00 67.31 82 ASP A N 1
ATOM 642 C CA . ASP A 1 82 ? -11.334 7.129 7.226 1.00 67.31 82 ASP A CA 1
ATOM 643 C C . ASP A 1 82 ? -12.076 6.429 8.377 1.00 67.31 82 ASP A C 1
ATOM 645 O O . ASP A 1 82 ? -12.802 5.453 8.164 1.00 67.31 82 ASP A O 1
ATOM 649 N N . ALA A 1 83 ? -11.806 6.844 9.616 1.00 57.66 83 ALA A N 1
ATOM 650 C CA . ALA A 1 83 ? -12.663 6.461 10.724 1.00 57.66 83 ALA A CA 1
ATOM 651 C C . ALA A 1 83 ? -13.997 7.152 10.448 1.00 57.66 83 ALA A C 1
ATOM 653 O O . ALA A 1 83 ? -14.055 8.381 10.506 1.00 57.66 83 ALA A O 1
ATOM 654 N N . ASP A 1 84 ? -15.006 6.378 10.041 1.00 48.81 84 ASP A N 1
ATOM 655 C CA . ASP A 1 84 ? -16.371 6.871 9.883 1.00 48.81 84 ASP A CA 1
ATOM 656 C C . ASP A 1 84 ? -16.724 7.740 11.103 1.00 48.81 84 ASP A C 1
ATOM 658 O O . ASP A 1 84 ? -16.499 7.337 12.250 1.00 48.81 84 ASP A O 1
ATOM 662 N N . ALA A 1 85 ? -17.174 8.962 10.811 1.00 38.41 85 ALA A N 1
ATOM 663 C CA . ALA A 1 85 ? -17.665 9.944 11.771 1.00 38.41 85 ALA A CA 1
ATOM 664 C C . ALA A 1 85 ? -18.866 9.426 12.576 1.00 38.41 85 ALA A C 1
ATOM 666 O O . ALA A 1 85 ? -19.641 8.604 12.033 1.00 38.41 85 ALA A O 1
#